Protein AF-A0A1V4ZGR8-F1 (afdb_monomer_lite)

Radius of gyration: 15.47 Å; chains: 1; bounding box: 38×26×48 Å

Sequence (151 aa):
MEVNTDAVKELIGKRGLKVADIEDVIKTAESSGKKFTKKGTNLNMASKRIGDVTVYAVYELESGILKKKAVVKSAYSHRVKLNKVDHLAEESEWMMGNSPVHNATLNLEYMTVVRSGPGLASADGSVMMVEEYLATKTLAAAEGLFEKKRA

Secondary structure (DSSP, 8-state):
-EEE-GGGHHHHHHTT--HHHHHHHHHHHHHH---EEETTS-EEEEEEEETTEEEEEEEEEEE-SS-EEEEEEEEEEE--EEEEEEEEEEEEEEEETTEEEEEEEEEEEETTEEEEEEEEEETTSS-EE--HHIIIIIIHHHHHHHHHHH-

pLDDT: mean 93.0, std 7.32, range [55.0, 98.62]

Structure (mmCIF, N/CA/C/O backbone):
data_AF-A0A1V4ZGR8-F1
#
_entry.id   AF-A0A1V4ZGR8-F1
#
loop_
_atom_site.group_PDB
_atom_site.id
_atom_site.type_symbol
_atom_site.label_atom_id
_atom_site.label_alt_id
_atom_site.label_comp_id
_atom_site.label_asym_id
_atom_site.label_entity_id
_atom_site.label_seq_id
_atom_site.pdbx_PDB_ins_code
_atom_site.Cartn_x
_atom_site.Cartn_y
_atom_site.Cartn_z
_atom_site.occupancy
_atom_site.B_iso_or_equiv
_atom_site.auth_seq_id
_atom_site.auth_comp_id
_atom_site.auth_asym_id
_atom_site.auth_atom_id
_atom_site.pdbx_PDB_model_num
ATOM 1 N N . MET A 1 1 ? -14.450 -10.286 9.395 1.00 85.12 1 MET A N 1
ATOM 2 C CA . MET A 1 1 ? -14.626 -8.861 9.049 1.00 85.12 1 MET A CA 1
ATOM 3 C C . MET A 1 1 ? -15.369 -8.792 7.732 1.00 85.12 1 MET A C 1
ATOM 5 O O . MET A 1 1 ? -15.033 -9.556 6.835 1.00 85.12 1 MET A O 1
ATOM 9 N N . GLU A 1 2 ? -16.383 -7.940 7.653 1.00 90.56 2 GLU A N 1
ATOM 10 C CA . GLU A 1 2 ? -17.128 -7.664 6.419 1.00 90.56 2 GLU A CA 1
ATOM 11 C C . GLU A 1 2 ? -16.400 -6.588 5.603 1.00 90.56 2 GLU A C 1
ATOM 13 O O . GLU A 1 2 ? -15.815 -5.680 6.192 1.00 90.56 2 GLU A O 1
ATOM 18 N N . VAL A 1 3 ? -16.425 -6.677 4.273 1.00 92.44 3 VAL A N 1
ATOM 19 C CA . VAL A 1 3 ? -15.833 -5.680 3.369 1.00 92.44 3 VAL A CA 1
ATOM 20 C C . VAL A 1 3 ? -16.940 -5.124 2.483 1.00 92.44 3 VAL A C 1
ATOM 22 O O . VAL A 1 3 ? -17.639 -5.881 1.817 1.00 92.44 3 VAL A O 1
ATOM 25 N N . ASN A 1 4 ? -17.106 -3.805 2.480 1.00 93.75 4 ASN A N 1
ATOM 26 C CA . ASN A 1 4 ? -18.059 -3.105 1.632 1.00 93.75 4 ASN A CA 1
ATOM 27 C C . ASN A 1 4 ? -17.314 -2.330 0.547 1.00 93.75 4 ASN A C 1
ATOM 29 O O . ASN A 1 4 ? -16.485 -1.469 0.842 1.00 93.75 4 ASN A O 1
ATOM 33 N N . THR A 1 5 ? -17.636 -2.640 -0.705 1.00 93.06 5 THR A N 1
ATOM 34 C CA . THR A 1 5 ? -17.047 -2.012 -1.892 1.00 93.06 5 THR A CA 1
ATOM 35 C C . THR A 1 5 ? -18.070 -1.234 -2.714 1.00 93.06 5 THR A C 1
ATOM 37 O O . THR A 1 5 ? -17.780 -0.889 -3.855 1.00 93.06 5 THR A O 1
ATOM 40 N N . ASP A 1 6 ? -19.278 -0.999 -2.197 1.00 92.12 6 ASP A N 1
ATOM 41 C CA . ASP A 1 6 ? -20.413 -0.535 -3.005 1.00 92.12 6 ASP A CA 1
ATOM 42 C C . ASP A 1 6 ? -20.115 0.807 -3.679 1.00 92.12 6 ASP A C 1
ATOM 44 O O . ASP A 1 6 ? -20.293 0.950 -4.887 1.00 92.12 6 ASP A O 1
ATOM 48 N N . ALA A 1 7 ? -19.539 1.746 -2.923 1.00 89.38 7 ALA A N 1
ATOM 49 C CA . ALA A 1 7 ? -19.174 3.077 -3.408 1.00 89.38 7 ALA A CA 1
ATOM 50 C C . ALA A 1 7 ? -18.074 3.077 -4.489 1.00 89.38 7 ALA A C 1
ATOM 52 O O . ALA A 1 7 ? -17.908 4.063 -5.201 1.00 89.38 7 ALA A O 1
ATOM 53 N N . VAL A 1 8 ? -17.312 1.986 -4.622 1.00 91.56 8 VAL A N 1
ATOM 54 C CA . VAL A 1 8 ? -16.135 1.901 -5.506 1.00 91.56 8 VAL A CA 1
ATOM 55 C C . VAL A 1 8 ? -16.206 0.741 -6.495 1.00 91.56 8 VAL A C 1
ATOM 57 O O . VAL A 1 8 ? -15.242 0.476 -7.213 1.00 91.56 8 VAL A O 1
ATOM 60 N N . LYS A 1 9 ? -17.342 0.045 -6.576 1.00 91.12 9 LYS A N 1
ATOM 61 C CA . LYS A 1 9 ? -17.498 -1.169 -7.387 1.00 91.12 9 LYS A CA 1
ATOM 62 C C . LYS A 1 9 ? -17.227 -0.920 -8.871 1.00 91.12 9 LYS A C 1
ATOM 64 O O . LYS A 1 9 ? -16.540 -1.712 -9.515 1.00 91.12 9 LYS A O 1
ATOM 69 N N . GLU A 1 10 ? -17.704 0.205 -9.403 1.00 91.06 10 GLU A N 1
ATOM 70 C CA . GLU A 1 10 ? -17.422 0.605 -10.786 1.00 91.06 10 GLU A CA 1
ATOM 71 C C . GLU A 1 10 ? -15.939 0.902 -11.017 1.00 91.06 10 GLU A C 1
ATOM 73 O O . GLU A 1 10 ? -15.382 0.521 -12.046 1.00 91.06 10 GLU A O 1
ATOM 78 N N . LEU A 1 11 ? -15.287 1.568 -10.060 1.00 90.19 11 LEU A N 1
ATOM 79 C CA . LEU A 1 11 ? -13.866 1.903 -10.132 1.00 90.19 11 LEU A CA 1
ATOM 80 C C . LEU A 1 11 ? -13.002 0.637 -10.131 1.00 90.19 11 LEU A C 1
ATOM 82 O O . LEU A 1 11 ? -12.094 0.509 -10.951 1.00 90.19 11 LEU A O 1
ATOM 86 N N . ILE A 1 12 ? -13.326 -0.312 -9.250 1.00 90.62 12 ILE A N 1
ATOM 87 C CA . ILE A 1 12 ? -12.704 -1.639 -9.166 1.00 90.62 12 ILE A CA 1
ATOM 88 C C . ILE A 1 12 ? -12.814 -2.359 -10.514 1.00 90.62 12 ILE A C 1
ATOM 90 O O . ILE A 1 12 ? -11.803 -2.813 -11.052 1.00 90.62 12 ILE A O 1
ATOM 94 N N . GLY A 1 13 ? -14.021 -2.392 -11.092 1.00 88.06 13 GLY A N 1
ATOM 95 C CA . GLY A 1 13 ? -14.271 -3.012 -12.394 1.00 88.06 13 GLY A CA 1
ATOM 96 C C . GLY A 1 13 ? -13.476 -2.358 -13.527 1.00 88.06 13 GLY A C 1
ATOM 97 O O . GLY A 1 13 ? -12.804 -3.055 -14.284 1.00 88.06 13 GLY A O 1
ATOM 98 N N . LYS A 1 14 ? -13.466 -1.019 -13.604 1.00 90.38 14 LYS A N 1
ATOM 99 C CA . LYS A 1 14 ? -12.686 -0.258 -14.602 1.00 90.38 14 LYS A CA 1
ATOM 100 C C . LYS A 1 14 ? -11.178 -0.505 -14.500 1.00 90.38 14 LYS A C 1
ATOM 102 O O . LYS A 1 14 ? -10.479 -0.413 -15.502 1.00 90.38 14 LYS A O 1
ATOM 107 N N . ARG A 1 15 ? -10.678 -0.822 -13.303 1.00 89.88 15 ARG A N 1
ATOM 108 C CA . ARG A 1 15 ? -9.264 -1.136 -13.037 1.00 89.88 15 ARG A CA 1
ATOM 109 C C . ARG A 1 15 ? -8.929 -2.620 -13.196 1.00 89.88 15 ARG A C 1
ATOM 111 O O . ARG A 1 15 ? -7.791 -3.002 -12.945 1.00 89.88 15 ARG A O 1
ATOM 118 N N . GLY A 1 16 ? -9.894 -3.451 -13.598 1.00 89.75 16 GLY A N 1
ATOM 119 C CA . GLY A 1 16 ? -9.694 -4.888 -13.796 1.00 89.75 16 GLY A CA 1
ATOM 120 C C . GLY A 1 16 ? -9.427 -5.661 -12.502 1.00 89.75 16 GLY A C 1
ATOM 121 O O . GLY A 1 16 ? -8.854 -6.748 -12.546 1.00 89.75 16 GLY A O 1
ATOM 122 N N . LEU A 1 17 ? -9.812 -5.106 -11.351 1.00 94.25 17 LEU A N 1
ATOM 123 C CA . LEU A 1 17 ? -9.599 -5.718 -10.043 1.00 94.25 17 LEU A CA 1
ATOM 124 C C . LEU A 1 17 ? -10.779 -6.604 -9.652 1.00 94.25 17 LEU A C 1
ATOM 126 O O . LEU A 1 17 ? -11.936 -6.298 -9.948 1.00 94.25 17 LEU A O 1
ATOM 130 N N . LYS A 1 18 ? -10.498 -7.692 -8.932 1.00 95.31 18 LYS A N 1
ATOM 131 C CA . LYS A 1 18 ? -11.538 -8.549 -8.357 1.00 95.31 18 LYS A CA 1
ATOM 132 C C . LYS A 1 18 ? -11.826 -8.109 -6.928 1.00 95.31 18 LYS A C 1
ATOM 134 O O . LYS A 1 18 ? -10.910 -7.891 -6.141 1.00 95.31 18 LYS A O 1
ATOM 139 N N . VAL A 1 19 ? -13.107 -8.063 -6.563 1.00 95.31 19 VAL A N 1
ATOM 140 C CA . VAL A 1 19 ? -13.527 -7.776 -5.178 1.00 95.31 19 VAL A CA 1
ATOM 141 C C . VAL A 1 19 ? -12.903 -8.774 -4.196 1.00 95.31 19 VAL A C 1
ATOM 143 O O . VAL A 1 19 ? -12.426 -8.367 -3.145 1.00 95.31 19 VAL A O 1
ATOM 146 N N . ALA A 1 20 ? -12.804 -10.051 -4.575 1.00 96.06 20 ALA A N 1
ATOM 147 C CA . ALA A 1 20 ? -12.171 -11.084 -3.753 1.00 96.06 20 ALA A CA 1
ATOM 148 C C . ALA A 1 20 ? -10.695 -10.784 -3.420 1.00 96.06 20 ALA A C 1
ATOM 150 O O . ALA A 1 20 ? -10.265 -11.036 -2.296 1.00 96.06 20 ALA A O 1
ATOM 151 N N . ASP A 1 21 ? -9.941 -10.200 -4.356 1.00 97.19 21 ASP A N 1
ATOM 152 C CA . ASP A 1 21 ? -8.539 -9.826 -4.131 1.00 97.19 21 ASP A CA 1
ATOM 153 C C . ASP A 1 21 ? -8.446 -8.672 -3.120 1.00 97.19 21 ASP A C 1
ATOM 155 O O . ASP A 1 21 ? -7.605 -8.680 -2.224 1.00 97.19 21 ASP A O 1
ATOM 159 N N . ILE A 1 22 ? -9.360 -7.702 -3.214 1.00 97.69 22 ILE A N 1
ATOM 160 C CA . ILE A 1 22 ? -9.464 -6.578 -2.270 1.00 97.69 22 ILE A CA 1
ATOM 161 C C . ILE A 1 22 ? -9.822 -7.089 -0.873 1.00 97.69 22 ILE A C 1
ATOM 163 O O . ILE A 1 22 ? -9.228 -6.664 0.118 1.00 97.69 22 ILE A O 1
ATOM 167 N N . GLU A 1 23 ? -10.761 -8.029 -0.776 1.00 97.06 23 GLU A N 1
ATOM 168 C CA . GLU A 1 23 ? -11.098 -8.652 0.500 1.00 97.06 23 GLU A CA 1
ATOM 169 C C . GLU A 1 23 ? -9.907 -9.372 1.132 1.00 97.06 23 GLU A C 1
ATOM 171 O O . GLU A 1 23 ? -9.694 -9.254 2.339 1.00 97.06 23 GLU A O 1
ATOM 176 N N . ASP A 1 24 ? -9.146 -10.123 0.338 1.00 97.56 24 ASP A N 1
ATOM 177 C CA . ASP A 1 24 ? -7.970 -10.855 0.801 1.00 97.56 24 ASP A CA 1
ATOM 178 C C . ASP A 1 24 ? -6.851 -9.908 1.269 1.00 97.56 24 ASP A C 1
ATOM 180 O O . ASP A 1 24 ? -6.262 -10.128 2.332 1.00 97.56 24 ASP A O 1
ATOM 184 N N . VAL A 1 25 ? -6.616 -8.806 0.545 1.00 98.25 25 VAL A N 1
ATOM 185 C CA . VAL A 1 25 ? -5.699 -7.726 0.955 1.00 98.25 25 VAL A CA 1
ATOM 186 C C . VAL A 1 25 ? -6.074 -7.201 2.342 1.00 98.25 25 VAL A C 1
ATOM 188 O O . VAL A 1 25 ? -5.244 -7.219 3.251 1.00 98.25 25 VAL A O 1
ATOM 191 N N . ILE A 1 26 ? -7.329 -6.782 2.534 1.00 97.88 26 ILE A N 1
ATOM 192 C CA . ILE A 1 26 ? -7.779 -6.175 3.796 1.00 97.88 26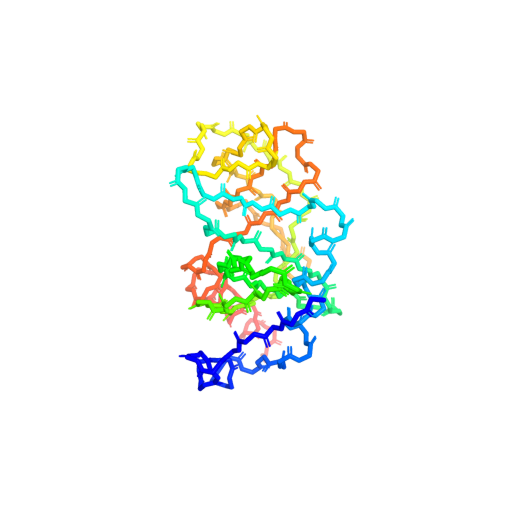 ILE A CA 1
ATOM 193 C C . ILE A 1 26 ? -7.747 -7.213 4.927 1.00 97.88 26 ILE A C 1
ATOM 195 O O . ILE A 1 26 ? -7.223 -6.933 6.003 1.00 97.88 26 ILE A O 1
ATOM 199 N N . LYS A 1 27 ? -8.239 -8.439 4.701 1.00 96.56 27 LYS A N 1
ATOM 200 C CA . LYS A 1 27 ? -8.209 -9.511 5.715 1.00 96.56 27 LYS A CA 1
ATOM 201 C C . LYS A 1 27 ? -6.779 -9.831 6.159 1.00 96.56 27 LYS A C 1
ATOM 203 O O . LYS A 1 27 ? -6.536 -9.914 7.360 1.00 96.56 27 LYS A O 1
ATOM 208 N N . THR A 1 28 ? -5.844 -9.952 5.214 1.00 97.19 28 THR A N 1
ATOM 209 C CA . THR A 1 28 ? -4.422 -10.222 5.495 1.00 97.19 28 THR A CA 1
ATOM 210 C C . THR A 1 28 ? -3.785 -9.083 6.296 1.00 97.19 28 THR A C 1
ATOM 212 O O . THR A 1 28 ? -3.029 -9.314 7.244 1.00 97.19 28 THR A O 1
ATOM 215 N N . ALA A 1 29 ? -4.085 -7.839 5.931 1.00 97.12 29 ALA A N 1
ATOM 216 C CA . ALA A 1 29 ? -3.529 -6.663 6.585 1.00 97.12 29 ALA A CA 1
ATOM 217 C C . ALA A 1 29 ? -4.065 -6.492 8.016 1.00 97.12 29 ALA A C 1
ATOM 219 O O . ALA A 1 29 ? -3.301 -6.216 8.940 1.00 97.12 29 ALA A O 1
ATOM 220 N N . GLU A 1 30 ? -5.358 -6.746 8.229 1.00 95.56 30 GLU A N 1
ATOM 221 C CA . GLU A 1 30 ? -5.961 -6.736 9.563 1.00 95.56 30 GLU A CA 1
ATOM 222 C C . GLU A 1 30 ? -5.460 -7.872 10.458 1.00 95.56 30 GLU A C 1
ATOM 224 O O . GLU A 1 30 ? -5.276 -7.654 11.653 1.00 95.56 30 GLU A O 1
ATOM 229 N N . SER A 1 31 ? -5.207 -9.066 9.911 1.00 95.06 31 SER A N 1
ATOM 230 C CA . SER A 1 31 ? -4.691 -10.187 10.706 1.00 95.06 31 SER A CA 1
ATOM 231 C C . SER A 1 31 ? -3.211 -10.047 11.057 1.00 95.06 31 SER A C 1
ATOM 233 O O . SER A 1 31 ? -2.781 -10.540 12.094 1.00 95.06 31 SER A O 1
ATOM 235 N N . SER A 1 32 ? -2.418 -9.413 10.190 1.00 95.75 32 SER A N 1
ATOM 236 C CA . SER A 1 32 ? -0.964 -9.281 10.370 1.00 95.75 32 SER A CA 1
ATOM 237 C C . SER A 1 32 ? -0.531 -7.970 11.025 1.00 95.75 32 SER A C 1
ATOM 239 O O . SER A 1 32 ? 0.607 -7.865 11.471 1.00 95.75 32 SER A O 1
ATOM 241 N N . GLY A 1 33 ? -1.393 -6.949 11.025 1.00 95.12 33 GLY A N 1
ATOM 242 C CA . GLY A 1 33 ? -1.027 -5.586 11.413 1.00 95.12 33 GLY A CA 1
ATOM 243 C C . GLY A 1 33 ? -0.168 -4.848 10.377 1.00 95.12 33 GLY A C 1
ATOM 244 O O . GLY A 1 33 ? 0.200 -3.699 10.609 1.00 95.12 33 GLY A O 1
ATOM 245 N N . LYS A 1 34 ? 0.135 -5.462 9.224 1.00 96.31 34 LYS A N 1
ATOM 246 C CA . LYS A 1 34 ? 0.928 -4.856 8.143 1.00 96.31 34 LYS A CA 1
ATOM 247 C C . LYS A 1 34 ? 0.059 -3.976 7.245 1.00 96.31 34 LYS A C 1
ATOM 249 O O . LYS A 1 34 ? -0.265 -4.337 6.117 1.00 96.31 34 LYS A O 1
ATOM 254 N N . LYS A 1 35 ? -0.327 -2.819 7.778 1.00 97.81 35 LYS A N 1
ATOM 255 C CA . LYS A 1 35 ? -1.056 -1.755 7.077 1.00 97.81 35 LYS A CA 1
ATOM 256 C C . LYS A 1 35 ? -0.564 -0.390 7.519 1.00 97.81 35 LYS A C 1
ATOM 258 O O . LYS A 1 35 ? -0.027 -0.251 8.617 1.00 97.81 35 LYS A O 1
ATOM 263 N N . PHE A 1 36 ? -0.809 0.609 6.688 1.00 98.50 36 PHE A N 1
ATOM 264 C CA . PHE A 1 36 ? -0.578 2.001 7.034 1.00 98.50 36 PHE A CA 1
ATOM 265 C C . PHE A 1 36 ? -1.902 2.662 7.419 1.00 98.50 36 PHE A C 1
ATOM 267 O O . PHE A 1 36 ? -2.913 2.440 6.763 1.00 98.50 36 PHE A O 1
ATOM 274 N N . THR A 1 37 ? -1.907 3.473 8.470 1.00 98.12 37 THR A N 1
ATOM 275 C CA . THR A 1 37 ? -3.055 4.253 8.943 1.00 98.12 37 THR A CA 1
ATOM 276 C C . THR A 1 37 ? -2.683 5.728 8.927 1.00 98.12 37 THR A C 1
ATOM 278 O O . THR A 1 37 ? -1.641 6.113 9.457 1.00 98.12 37 THR A O 1
ATOM 281 N N . LYS A 1 38 ? -3.507 6.565 8.301 1.00 97.69 38 LYS A N 1
ATOM 282 C CA . LYS A 1 38 ? -3.232 7.998 8.170 1.00 97.69 38 LYS A CA 1
ATOM 283 C C . LYS A 1 38 ? -3.435 8.708 9.513 1.00 97.69 38 LYS A C 1
ATOM 285 O O . LYS A 1 38 ? -4.477 8.539 10.152 1.00 97.69 38 LYS A O 1
ATOM 290 N N . LYS A 1 39 ? -2.439 9.498 9.936 1.00 96.31 39 LYS A N 1
ATOM 291 C CA . LYS A 1 39 ? -2.370 10.210 11.226 1.00 96.31 39 LYS A CA 1
ATOM 292 C C . LYS A 1 39 ? -3.678 10.962 11.504 1.00 96.31 39 LYS A C 1
ATOM 294 O O . LYS A 1 39 ? -4.151 11.728 10.671 1.00 96.31 39 LYS A O 1
ATOM 299 N N . GLY A 1 40 ? -4.262 10.734 12.682 1.00 93.00 40 GLY A N 1
ATOM 300 C CA . GLY A 1 40 ? -5.491 11.408 13.123 1.00 93.00 40 GLY A CA 1
ATOM 301 C C . GLY A 1 40 ? -6.779 10.966 12.417 1.00 93.00 40 GLY A C 1
ATOM 302 O O . GLY A 1 40 ? -7.815 11.593 12.618 1.00 93.00 40 GLY A O 1
ATOM 303 N N . THR A 1 41 ? -6.746 9.903 11.608 1.00 94.31 41 THR A N 1
ATOM 304 C CA . THR A 1 41 ? -7.917 9.390 10.877 1.00 94.31 41 THR A CA 1
ATOM 305 C C . THR A 1 41 ? -8.078 7.879 11.070 1.00 94.31 41 THR A C 1
ATOM 307 O O . THR A 1 41 ? -7.182 7.210 11.581 1.00 94.31 41 THR A O 1
ATOM 310 N N . ASN A 1 42 ? -9.208 7.317 10.629 1.00 93.12 42 ASN A N 1
ATOM 311 C CA . ASN A 1 42 ? -9.399 5.867 10.521 1.00 93.12 42 ASN A CA 1
ATOM 312 C C . ASN A 1 42 ? -9.124 5.336 9.100 1.00 93.12 42 ASN A C 1
ATOM 314 O O . ASN A 1 42 ? -9.524 4.209 8.801 1.00 93.12 42 ASN A O 1
ATOM 318 N N . LEU A 1 43 ? -8.484 6.131 8.232 1.00 97.31 43 LEU A N 1
ATOM 319 C CA . LEU A 1 43 ? -8.172 5.748 6.860 1.00 97.31 43 LEU A CA 1
ATOM 320 C C . LEU A 1 43 ? -6.934 4.849 6.844 1.00 97.31 43 LEU A C 1
ATOM 322 O O . LEU A 1 43 ? -5.870 5.221 7.339 1.00 97.31 43 LEU A O 1
ATOM 326 N N . ASN A 1 44 ? -7.078 3.667 6.260 1.00 98.12 44 ASN A N 1
ATOM 327 C CA . ASN A 1 44 ? -6.043 2.648 6.178 1.00 98.12 44 ASN A CA 1
ATOM 328 C C . ASN A 1 44 ? -5.672 2.383 4.724 1.00 98.12 44 ASN A C 1
ATOM 330 O O . ASN A 1 44 ? -6.527 2.441 3.845 1.00 98.12 44 ASN A O 1
ATOM 334 N N . MET A 1 45 ? -4.416 2.022 4.494 1.00 98.62 45 MET A N 1
ATOM 335 C CA . MET A 1 45 ? -3.898 1.517 3.237 1.00 98.62 45 MET A CA 1
ATOM 336 C C . MET A 1 45 ? -3.242 0.160 3.479 1.00 98.62 45 MET A C 1
ATOM 338 O O . MET A 1 45 ? -2.384 0.001 4.349 1.00 98.62 45 MET A O 1
ATOM 342 N N . ALA A 1 46 ? -3.659 -0.821 2.692 1.00 98.38 46 ALA A N 1
ATOM 343 C CA . ALA A 1 46 ? -3.120 -2.168 2.704 1.00 98.38 46 ALA A CA 1
ATOM 344 C C . ALA A 1 46 ? -2.696 -2.574 1.298 1.00 98.38 46 ALA A C 1
ATOM 346 O O . ALA A 1 46 ? -3.271 -2.108 0.311 1.00 98.38 46 ALA A O 1
ATOM 347 N N . SER A 1 47 ? -1.725 -3.481 1.215 1.00 98.25 47 SER A N 1
ATOM 348 C CA . SER A 1 47 ? -1.283 -4.058 -0.048 1.00 98.25 47 SER A CA 1
ATOM 349 C C . SER A 1 47 ? -1.007 -5.553 0.074 1.00 98.25 47 SER A C 1
ATOM 351 O O . SER A 1 47 ? -0.685 -6.064 1.149 1.00 98.25 47 SER A O 1
ATOM 353 N N . LYS A 1 48 ? -1.141 -6.269 -1.044 1.00 97.50 48 LYS A N 1
ATOM 354 C CA . LYS A 1 48 ? -0.737 -7.672 -1.173 1.00 97.50 48 LYS A CA 1
ATOM 355 C C . LYS A 1 48 ? -0.294 -7.955 -2.601 1.00 97.50 48 LYS A C 1
ATOM 357 O O . LYS A 1 48 ? -0.931 -7.514 -3.556 1.00 97.50 48 LYS A O 1
ATOM 362 N N . ARG A 1 49 ? 0.786 -8.721 -2.754 1.00 96.12 49 ARG A N 1
ATOM 363 C CA . ARG A 1 49 ? 1.192 -9.268 -4.052 1.00 96.12 49 ARG A CA 1
ATOM 364 C C . ARG A 1 49 ? 0.376 -10.528 -4.343 1.00 96.12 49 ARG A C 1
ATOM 366 O O . ARG A 1 49 ? 0.420 -11.476 -3.564 1.00 96.12 49 ARG A O 1
ATOM 373 N N . ILE A 1 50 ? -0.356 -10.531 -5.453 1.00 95.00 50 ILE A N 1
ATOM 374 C CA . ILE A 1 50 ? -1.190 -11.638 -5.931 1.00 95.00 50 ILE A CA 1
ATOM 375 C C . ILE A 1 50 ? -0.721 -11.970 -7.350 1.00 95.00 50 ILE A C 1
ATOM 377 O O . ILE A 1 50 ? -0.959 -11.218 -8.296 1.00 95.00 50 ILE A O 1
ATOM 381 N N . GLY A 1 51 ? 0.024 -13.070 -7.487 1.00 93.56 51 GLY A N 1
ATOM 382 C CA . GLY A 1 51 ? 0.765 -13.367 -8.715 1.00 93.56 51 GLY A CA 1
ATOM 383 C C . GLY A 1 51 ? 1.726 -12.228 -9.078 1.00 93.56 51 GLY A C 1
ATOM 384 O O . GLY A 1 51 ? 2.543 -11.797 -8.260 1.00 93.56 51 GLY A O 1
ATOM 385 N N . ASP A 1 52 ? 1.589 -11.700 -10.294 1.00 91.75 52 ASP A N 1
ATOM 386 C CA . ASP A 1 52 ? 2.422 -10.612 -10.820 1.00 91.75 52 ASP A CA 1
ATOM 387 C C . ASP A 1 52 ? 1.840 -9.207 -10.607 1.00 91.75 52 ASP A C 1
ATOM 389 O O . ASP A 1 52 ? 2.323 -8.239 -11.194 1.00 91.75 52 ASP A O 1
ATOM 393 N N . VAL A 1 53 ? 0.827 -9.065 -9.754 1.00 94.75 53 VAL A N 1
ATOM 394 C CA . VAL A 1 53 ? 0.177 -7.781 -9.482 1.00 94.75 53 VAL A CA 1
ATOM 395 C C . VAL A 1 53 ? 0.225 -7.482 -7.991 1.00 94.75 53 VAL A C 1
ATOM 397 O O . VAL A 1 53 ? -0.100 -8.329 -7.163 1.00 94.75 53 VAL A O 1
ATOM 400 N N . THR A 1 54 ? 0.630 -6.270 -7.625 1.00 97.44 54 THR A N 1
ATOM 401 C CA . THR A 1 54 ? 0.455 -5.755 -6.265 1.00 97.44 54 THR A CA 1
ATOM 402 C C . THR A 1 54 ? -0.873 -5.020 -6.210 1.00 97.44 54 THR A C 1
ATOM 404 O O . THR A 1 54 ? -1.050 -4.018 -6.900 1.00 97.44 54 THR A O 1
ATOM 407 N N . VAL A 1 55 ? -1.811 -5.534 -5.419 1.00 98.12 55 VAL A N 1
ATOM 408 C CA . VAL A 1 55 ? -3.146 -4.959 -5.225 1.00 98.12 55 VAL A CA 1
ATOM 409 C C . VAL A 1 55 ? -3.153 -4.145 -3.941 1.00 98.12 55 VAL A C 1
ATOM 411 O O . VAL A 1 55 ? -2.611 -4.580 -2.926 1.00 98.12 55 VAL A O 1
ATOM 414 N N . TYR A 1 56 ? -3.787 -2.979 -3.996 1.00 98.50 56 TYR A N 1
ATOM 415 C CA . TYR A 1 56 ? -3.933 -2.045 -2.891 1.00 98.50 56 TYR A CA 1
ATOM 416 C C . TYR A 1 56 ? -5.404 -1.813 -2.578 1.00 98.50 56 TYR A C 1
ATOM 418 O O . TYR A 1 56 ? -6.241 -1.730 -3.481 1.00 98.50 56 TYR A O 1
ATOM 426 N N . ALA A 1 57 ? -5.694 -1.638 -1.294 1.00 98.31 57 ALA A N 1
ATOM 427 C CA . ALA A 1 57 ? -6.991 -1.211 -0.800 1.00 98.31 57 ALA A CA 1
ATOM 428 C C . ALA A 1 57 ? -6.804 -0.039 0.165 1.00 98.31 57 ALA A C 1
ATOM 430 O O . ALA A 1 57 ? -6.024 -0.134 1.113 1.00 98.31 57 ALA A O 1
ATOM 431 N N . VAL A 1 58 ? -7.545 1.043 -0.066 1.00 98.31 58 VAL A N 1
ATOM 432 C CA . VAL A 1 58 ? -7.676 2.166 0.865 1.00 98.31 58 VAL A CA 1
ATOM 433 C C . VAL A 1 58 ? -9.072 2.111 1.466 1.00 98.31 58 VAL A C 1
ATOM 435 O O . VAL A 1 58 ? -10.060 2.111 0.729 1.00 98.31 58 VAL A O 1
ATOM 438 N N . TYR A 1 59 ? -9.172 2.012 2.788 1.00 97.94 59 TYR A N 1
ATOM 439 C CA . TYR A 1 59 ? -10.430 1.725 3.473 1.00 97.94 59 TYR A CA 1
ATOM 440 C C . TYR A 1 59 ? -10.502 2.346 4.864 1.00 97.94 59 TYR A C 1
ATOM 442 O O . TYR A 1 59 ? -9.498 2.519 5.552 1.00 97.94 59 TYR A O 1
ATOM 450 N N . GLU A 1 60 ? -11.719 2.630 5.302 1.00 96.75 60 GLU A N 1
ATOM 451 C CA . GLU A 1 60 ? -12.011 3.016 6.679 1.00 96.75 60 GLU A CA 1
ATOM 452 C C . GLU A 1 60 ? -12.532 1.809 7.453 1.00 96.75 60 GLU A C 1
ATOM 454 O O . GLU A 1 60 ? -13.260 0.973 6.912 1.00 96.75 60 GLU A O 1
ATOM 459 N N . LEU A 1 61 ? -12.158 1.712 8.728 1.00 92.94 61 LEU A N 1
ATOM 460 C CA . LEU A 1 61 ? -12.734 0.724 9.634 1.00 92.94 61 LEU A CA 1
ATOM 461 C C . LEU A 1 61 ? -13.911 1.342 10.384 1.00 92.94 61 LEU A C 1
ATOM 463 O O . LEU A 1 61 ? -13.743 2.266 11.181 1.00 92.94 61 LEU A O 1
ATOM 467 N N . GLU A 1 62 ? -15.091 0.778 10.167 1.00 89.69 62 GLU A N 1
ATOM 468 C CA . GLU A 1 62 ? -16.282 1.026 10.967 1.00 89.69 62 GLU A CA 1
ATOM 469 C C . GLU A 1 62 ? -16.398 -0.082 12.019 1.00 89.69 62 GLU A C 1
ATOM 471 O O . GLU A 1 62 ? -16.413 -1.281 11.709 1.00 89.69 62 GLU A O 1
ATOM 476 N N . SER A 1 63 ? -16.451 0.314 13.291 1.00 76.38 63 SER A N 1
ATOM 477 C CA . SER A 1 63 ? -16.644 -0.616 14.404 1.00 76.38 63 SER A CA 1
ATOM 478 C C . SER A 1 63 ? -18.073 -0.500 14.919 1.00 76.38 63 SER A C 1
ATOM 480 O O . SER A 1 63 ? -18.430 0.498 15.537 1.00 76.38 63 SER A O 1
ATOM 482 N N . GLY A 1 64 ? -18.888 -1.523 14.662 1.00 65.06 64 GLY A N 1
ATOM 483 C CA . GLY A 1 64 ? -20.167 -1.719 15.340 1.00 65.06 64 GLY A CA 1
ATOM 484 C C . GLY A 1 64 ? -20.017 -2.645 16.549 1.00 65.06 64 GLY A C 1
ATOM 485 O O . GLY A 1 64 ? -19.038 -3.381 16.658 1.00 65.06 64 GLY A O 1
ATOM 486 N N . ILE A 1 65 ? -21.029 -2.663 17.422 1.00 64.19 65 ILE A N 1
ATOM 487 C CA . ILE A 1 65 ? -21.062 -3.461 18.666 1.00 64.19 65 ILE A CA 1
ATOM 488 C C . ILE A 1 65 ? -20.811 -4.964 18.410 1.00 64.19 65 ILE A C 1
ATOM 490 O O . ILE A 1 65 ? -20.252 -5.651 19.258 1.00 64.19 65 ILE A O 1
ATOM 494 N N . LEU A 1 66 ? -21.193 -5.479 17.234 1.00 67.75 66 LEU A N 1
ATOM 495 C CA . LEU A 1 66 ? -21.153 -6.913 16.915 1.00 67.75 66 LEU A CA 1
ATOM 496 C C . LEU A 1 66 ? -20.202 -7.289 15.766 1.00 67.75 66 LEU A C 1
ATOM 498 O O . LEU A 1 66 ? -19.876 -8.466 15.615 1.00 67.75 66 LEU A O 1
ATOM 502 N N . LYS A 1 67 ? -19.770 -6.337 14.925 1.00 71.94 67 LYS A N 1
ATOM 503 C CA . LYS A 1 67 ? -18.945 -6.617 13.736 1.00 71.94 67 LYS A CA 1
ATOM 504 C C . LYS A 1 67 ? -18.039 -5.439 13.377 1.00 71.94 67 LYS A C 1
ATOM 506 O O . LYS A 1 67 ? -18.448 -4.283 13.438 1.00 71.94 67 LYS A O 1
ATOM 511 N N . LYS A 1 68 ? -16.826 -5.768 12.919 1.00 86.00 68 LYS A N 1
ATOM 512 C CA . LYS A 1 68 ? -15.938 -4.845 12.200 1.00 86.00 68 LYS A CA 1
ATOM 513 C C . LYS A 1 68 ? -16.247 -4.904 10.705 1.00 86.00 68 LYS A C 1
ATOM 515 O O . LYS A 1 68 ? -16.277 -6.006 10.135 1.00 86.00 68 LYS A O 1
ATOM 520 N N . LYS A 1 69 ? -16.440 -3.736 10.099 1.00 92.38 69 LYS A N 1
ATOM 521 C CA . LYS A 1 69 ? -16.694 -3.550 8.670 1.00 92.38 69 LYS A CA 1
ATOM 522 C C . LYS A 1 69 ? -15.604 -2.658 8.077 1.00 92.38 69 LYS A C 1
ATOM 524 O O . LYS A 1 69 ? -15.281 -1.620 8.643 1.00 92.38 69 LYS A O 1
ATOM 529 N N . ALA A 1 70 ? -15.028 -3.074 6.955 1.00 95.56 70 ALA A N 1
ATOM 530 C CA . ALA A 1 70 ? -14.111 -2.261 6.169 1.00 95.56 70 ALA A CA 1
ATOM 531 C C . ALA A 1 70 ? -14.883 -1.611 5.017 1.00 95.56 70 ALA A C 1
ATOM 533 O O . ALA A 1 70 ? -15.423 -2.317 4.166 1.00 95.56 70 ALA A O 1
ATOM 534 N N . VAL A 1 71 ? -14.943 -0.281 4.986 1.00 96.75 71 VAL A N 1
ATOM 535 C CA . VAL A 1 71 ? -15.566 0.485 3.899 1.00 96.75 71 VAL A CA 1
ATOM 536 C C . VAL A 1 71 ? -14.476 0.945 2.944 1.00 96.75 71 VAL A C 1
ATOM 538 O O . VAL A 1 71 ? -13.672 1.817 3.276 1.00 96.75 71 VAL A O 1
ATOM 541 N N . VAL A 1 72 ? -14.431 0.341 1.757 1.00 97.56 72 VAL A N 1
ATOM 542 C CA . VAL A 1 72 ? -13.394 0.613 0.758 1.00 97.56 72 VAL A CA 1
ATOM 543 C C . VAL A 1 72 ? -13.666 1.952 0.079 1.00 97.56 72 VAL A C 1
ATOM 545 O O . VAL A 1 72 ? -14.736 2.174 -0.484 1.00 97.56 72 VAL A O 1
ATOM 548 N N . LYS A 1 73 ? -12.675 2.842 0.132 1.00 97.50 73 LYS A N 1
ATOM 549 C CA . LYS A 1 73 ? -12.692 4.179 -0.480 1.00 97.50 73 LYS A CA 1
ATOM 550 C C . LYS A 1 73 ? -11.958 4.219 -1.813 1.00 97.50 73 LYS A C 1
ATOM 552 O O . LYS A 1 73 ? -12.287 5.038 -2.661 1.00 97.50 73 LYS A O 1
ATOM 557 N N . SER A 1 74 ? -10.983 3.332 -2.007 1.00 97.38 74 SER A N 1
ATOM 558 C CA . SER A 1 74 ? -10.304 3.139 -3.287 1.00 97.38 74 SER A CA 1
ATOM 559 C C . SER A 1 74 ? -9.624 1.772 -3.348 1.00 97.38 74 SER A C 1
ATOM 561 O O . SER A 1 74 ? -9.289 1.178 -2.322 1.00 97.38 74 SER A O 1
ATOM 563 N N . ALA A 1 75 ? -9.400 1.283 -4.564 1.00 97.44 75 ALA A N 1
ATOM 564 C CA . ALA A 1 75 ? -8.581 0.110 -4.833 1.00 97.44 75 ALA A CA 1
ATOM 565 C C . ALA A 1 75 ? -7.836 0.288 -6.157 1.00 97.44 75 ALA A C 1
ATOM 567 O O . ALA A 1 75 ? -8.399 0.775 -7.142 1.00 97.44 75 ALA A O 1
ATOM 568 N N . TYR A 1 76 ? -6.567 -0.092 -6.188 1.00 97.62 76 TYR A N 1
ATOM 569 C CA . TYR A 1 76 ? -5.691 0.082 -7.346 1.00 97.62 76 TYR A CA 1
ATOM 570 C C . TYR A 1 76 ? -4.622 -1.007 -7.371 1.00 97.62 76 TYR A C 1
ATOM 572 O O . TYR A 1 76 ? -4.513 -1.814 -6.448 1.00 97.62 76 TYR A O 1
ATOM 580 N N . SER A 1 77 ? -3.857 -1.070 -8.456 1.00 96.75 77 SER A N 1
ATOM 581 C CA . SER A 1 77 ? -2.766 -2.028 -8.573 1.00 96.75 77 SER A CA 1
ATOM 582 C C . SER A 1 77 ? -1.686 -1.569 -9.535 1.00 96.75 77 SER A C 1
ATOM 584 O O . SER A 1 77 ? -1.883 -0.615 -10.287 1.00 96.75 77 SER A O 1
ATOM 586 N N . HIS A 1 78 ? -0.558 -2.269 -9.492 1.00 95.69 78 HIS A N 1
ATOM 587 C CA . HIS A 1 78 ? 0.514 -2.193 -10.478 1.00 95.69 78 HIS A CA 1
ATOM 588 C C . HIS A 1 78 ? 1.249 -3.540 -10.541 1.00 95.69 78 HIS A C 1
ATOM 590 O O . HIS A 1 78 ? 1.146 -4.368 -9.632 1.00 95.69 78 HIS A O 1
ATOM 596 N N . ARG A 1 79 ? 2.025 -3.768 -11.597 1.00 94.56 79 ARG A N 1
ATOM 597 C CA . ARG A 1 79 ? 2.840 -4.975 -11.797 1.00 94.56 79 ARG A CA 1
ATOM 598 C C . ARG A 1 79 ? 4.278 -4.824 -11.320 1.00 94.56 79 ARG A C 1
ATOM 600 O O . ARG A 1 79 ? 4.939 -5.836 -11.084 1.00 94.56 79 ARG A O 1
ATOM 607 N N . VAL A 1 80 ? 4.742 -3.597 -11.089 1.00 94.56 80 VAL A N 1
ATOM 608 C CA . VAL A 1 80 ? 6.073 -3.314 -10.515 1.00 94.56 80 VAL A CA 1
ATOM 609 C C . VAL A 1 80 ? 6.294 -4.042 -9.175 1.00 94.56 80 VAL A C 1
ATOM 611 O O . VAL A 1 80 ? 5.399 -4.085 -8.331 1.00 94.56 80 VAL A O 1
ATOM 614 N N . LYS A 1 81 ? 7.479 -4.625 -8.972 1.00 95.44 81 LYS A N 1
ATOM 615 C CA . LYS A 1 81 ? 7.929 -5.200 -7.695 1.00 95.44 81 LYS A CA 1
ATOM 616 C C . LYS A 1 81 ? 8.667 -4.139 -6.876 1.00 95.44 81 LYS A C 1
ATOM 618 O O . LYS A 1 81 ? 9.471 -3.395 -7.429 1.00 95.44 81 LYS A O 1
ATOM 623 N N . LEU A 1 82 ? 8.395 -4.082 -5.572 1.00 95.94 82 LEU A N 1
ATOM 624 C CA . LEU A 1 82 ? 9.112 -3.229 -4.618 1.00 95.94 82 LEU A CA 1
ATOM 625 C C . LEU A 1 82 ? 10.179 -4.092 -3.934 1.00 95.94 82 LEU A C 1
ATOM 627 O O . LEU A 1 82 ? 9.842 -4.925 -3.096 1.00 95.94 82 LEU A O 1
ATOM 631 N N . ASN A 1 83 ? 11.442 -3.948 -4.329 1.00 95.50 83 ASN A N 1
ATOM 632 C CA . ASN A 1 83 ? 12.505 -4.869 -3.919 1.00 95.50 83 ASN A CA 1
ATOM 633 C C . ASN A 1 83 ? 13.129 -4.496 -2.573 1.00 95.50 83 ASN A C 1
ATOM 635 O O . ASN A 1 83 ? 13.361 -5.361 -1.733 1.00 95.50 83 ASN A O 1
ATOM 639 N N . LYS A 1 84 ? 13.431 -3.210 -2.380 1.00 96.81 84 LYS A N 1
ATOM 640 C CA . LYS A 1 84 ? 14.036 -2.681 -1.154 1.00 96.81 84 LYS A CA 1
ATOM 641 C C . LYS A 1 84 ? 13.828 -1.176 -1.045 1.00 96.81 84 LYS A C 1
ATOM 643 O O . LYS A 1 84 ? 13.512 -0.510 -2.031 1.00 96.81 84 LYS A O 1
ATOM 648 N N . VAL A 1 85 ? 14.084 -0.653 0.145 1.00 98.12 85 VAL A N 1
ATOM 649 C CA . VAL A 1 85 ? 14.228 0.781 0.386 1.00 98.12 85 VAL A CA 1
ATOM 650 C C . VAL A 1 85 ? 15.655 1.193 0.019 1.00 98.12 85 VAL A C 1
ATOM 652 O O . VAL A 1 85 ? 16.611 0.635 0.553 1.00 98.12 85 VAL A O 1
ATOM 655 N N . ASP A 1 86 ? 15.800 2.151 -0.896 1.00 97.19 86 ASP A N 1
ATOM 656 C CA . ASP A 1 86 ? 17.094 2.769 -1.213 1.00 97.19 86 ASP A CA 1
ATOM 657 C C . ASP A 1 86 ? 17.401 3.913 -0.231 1.00 97.19 86 ASP A C 1
ATOM 659 O O . ASP A 1 86 ? 18.538 4.068 0.209 1.00 97.19 86 ASP A O 1
ATOM 663 N N . HIS A 1 87 ? 16.387 4.705 0.133 1.00 97.56 87 HIS A N 1
ATOM 664 C CA . HIS A 1 87 ? 16.523 5.826 1.064 1.00 97.56 87 HIS A CA 1
ATOM 665 C C . HIS A 1 87 ? 15.200 6.118 1.790 1.00 97.56 87 HIS A C 1
ATOM 667 O O . HIS A 1 87 ? 14.148 6.141 1.149 1.00 97.56 87 HIS A O 1
ATOM 673 N N . LEU A 1 88 ? 15.259 6.374 3.101 1.00 98.00 88 LEU A N 1
ATOM 674 C CA . LEU A 1 88 ? 14.153 6.935 3.887 1.00 98.00 88 LEU A CA 1
ATOM 675 C C . LEU A 1 88 ? 14.329 8.453 3.988 1.00 98.00 88 LEU A C 1
ATOM 677 O O . LEU A 1 88 ? 15.407 8.915 4.356 1.00 98.00 88 LEU A O 1
ATOM 681 N N . ALA A 1 89 ? 13.273 9.199 3.684 1.00 96.69 89 ALA A N 1
ATOM 682 C CA . ALA A 1 89 ? 13.199 10.650 3.806 1.00 96.69 89 ALA A CA 1
ATOM 683 C C . ALA A 1 89 ? 12.393 11.046 5.063 1.00 96.69 89 ALA A C 1
ATOM 685 O O . ALA A 1 89 ? 12.366 10.313 6.061 1.00 96.69 89 ALA A O 1
ATOM 686 N N . GLU A 1 90 ? 11.752 12.216 5.048 1.00 97.12 90 GLU A N 1
ATOM 687 C CA . GLU A 1 90 ? 10.929 12.678 6.161 1.00 97.12 90 GLU A CA 1
ATOM 688 C C . GLU A 1 90 ? 9.739 11.755 6.466 1.00 97.12 90 GLU A C 1
ATOM 690 O O . GLU A 1 90 ? 9.304 10.931 5.653 1.00 97.12 90 GLU A O 1
ATOM 695 N N . GLU A 1 91 ? 9.201 11.898 7.679 1.00 97.88 91 GLU A N 1
ATOM 696 C CA . GLU A 1 91 ? 7.962 11.228 8.046 1.00 97.88 91 GLU A CA 1
ATOM 697 C C . GLU A 1 91 ? 6.822 11.640 7.115 1.00 97.88 91 GLU A C 1
ATOM 699 O O . GLU A 1 91 ? 6.587 12.819 6.851 1.00 97.88 91 GLU A O 1
ATOM 704 N N . SER A 1 92 ? 6.059 10.645 6.688 1.00 97.75 92 SER A N 1
ATOM 705 C CA . SER A 1 92 ? 4.823 10.852 5.953 1.00 97.75 92 SER A CA 1
ATOM 706 C C . SER A 1 92 ? 3.653 11.152 6.900 1.00 97.75 92 SER A C 1
ATOM 708 O O . SER A 1 92 ? 3.767 11.183 8.135 1.00 97.75 92 SER A O 1
ATOM 710 N N . GLU A 1 93 ? 2.475 11.321 6.308 1.00 97.56 93 GLU A N 1
ATOM 711 C CA . GLU A 1 93 ? 1.206 11.373 7.031 1.00 97.56 93 GLU A CA 1
ATOM 712 C C . GLU A 1 93 ? 0.705 9.997 7.505 1.00 97.56 93 GLU A C 1
ATOM 714 O O . GLU A 1 93 ? -0.345 9.914 8.141 1.00 97.56 93 GLU A O 1
ATOM 719 N N . TRP A 1 94 ? 1.432 8.917 7.218 1.00 98.25 94 TRP A N 1
ATOM 720 C CA . TRP A 1 94 ? 1.054 7.548 7.547 1.00 98.25 94 TRP A CA 1
ATOM 721 C C . TRP A 1 94 ? 1.790 7.018 8.789 1.00 98.25 94 TRP A C 1
ATOM 723 O O . TRP A 1 94 ? 2.895 7.443 9.126 1.00 98.25 94 TRP A O 1
ATOM 733 N N . MET A 1 95 ? 1.165 6.054 9.461 1.00 97.88 95 MET A N 1
ATOM 734 C CA . MET A 1 95 ? 1.697 5.308 10.605 1.00 97.88 95 MET A CA 1
ATOM 735 C C . MET A 1 95 ? 1.493 3.811 10.386 1.00 97.88 95 MET A C 1
ATOM 737 O O . MET A 1 95 ? 0.500 3.406 9.791 1.00 97.88 95 MET A O 1
ATOM 741 N N . MET A 1 96 ? 2.372 2.972 10.921 1.00 96.81 96 MET A N 1
ATOM 742 C CA . MET A 1 96 ? 2.167 1.528 11.015 1.00 96.81 96 MET A CA 1
ATOM 743 C C . MET A 1 96 ? 2.105 1.147 12.494 1.00 96.81 96 MET A C 1
ATOM 745 O O . MET A 1 96 ? 3.121 1.119 13.189 1.00 96.81 96 MET A O 1
ATOM 749 N N . GLY A 1 97 ? 0.894 0.912 13.003 1.00 93.38 97 GLY A N 1
ATOM 750 C CA . GLY A 1 97 ? 0.673 0.843 14.447 1.00 93.38 97 GLY A CA 1
ATOM 751 C C . GLY A 1 97 ? 1.085 2.161 15.111 1.00 93.38 97 GLY A C 1
ATOM 752 O O . GLY A 1 97 ? 0.571 3.216 14.751 1.00 93.38 97 GLY A O 1
ATOM 753 N N . ASN A 1 98 ? 2.042 2.098 16.038 1.00 93.62 98 ASN A N 1
ATOM 754 C CA . ASN A 1 98 ? 2.584 3.279 16.722 1.00 93.62 98 ASN A CA 1
ATOM 755 C C . ASN A 1 98 ? 3.880 3.815 16.084 1.00 93.62 98 ASN A C 1
ATOM 757 O O . ASN A 1 98 ? 4.456 4.770 16.599 1.00 93.62 98 ASN A O 1
ATOM 761 N N . SER A 1 99 ? 4.358 3.209 14.994 1.00 95.69 99 SER A N 1
ATOM 762 C CA . SER A 1 99 ? 5.614 3.588 14.340 1.00 95.69 99 SER A CA 1
ATOM 763 C C . SER A 1 99 ? 5.370 4.507 13.139 1.00 95.69 99 SER A C 1
ATOM 765 O O . SER A 1 99 ? 4.414 4.274 12.391 1.00 95.69 99 SER A O 1
ATOM 767 N N . PRO A 1 100 ? 6.216 5.529 12.915 1.00 96.94 100 PRO A N 1
ATOM 768 C CA . PRO A 1 100 ? 6.094 6.390 11.747 1.00 96.94 100 PRO A CA 1
ATOM 769 C C . PRO A 1 100 ? 6.373 5.626 10.449 1.00 96.94 100 PRO A C 1
ATOM 771 O O . PRO A 1 100 ? 7.208 4.718 10.393 1.00 96.94 100 PRO A O 1
ATOM 774 N N . VAL A 1 101 ? 5.655 6.011 9.397 1.00 98.44 101 VAL A N 1
ATOM 775 C CA . VAL A 1 101 ? 5.955 5.638 8.010 1.00 98.44 101 VAL A CA 1
ATOM 776 C C . VAL A 1 101 ? 6.615 6.837 7.348 1.00 98.44 101 VAL A C 1
ATOM 778 O O . VAL A 1 101 ? 6.193 7.975 7.558 1.00 98.44 101 VAL A O 1
ATOM 781 N N . HIS A 1 102 ? 7.624 6.593 6.526 1.00 98.56 102 HIS A N 1
ATOM 782 C CA . HIS A 1 102 ? 8.405 7.631 5.865 1.00 98.56 102 HIS A CA 1
ATOM 783 C C . HIS A 1 102 ? 8.084 7.702 4.378 1.00 98.56 102 HIS A C 1
ATOM 785 O O . HIS A 1 102 ? 7.802 6.678 3.746 1.00 98.56 102 HIS A O 1
ATOM 791 N N . ASN A 1 103 ? 8.214 8.904 3.816 1.00 98.31 103 ASN A N 1
ATOM 792 C CA . ASN A 1 103 ? 8.454 9.045 2.387 1.00 98.31 103 ASN A CA 1
ATOM 793 C C . ASN A 1 103 ? 9.770 8.330 2.060 1.00 98.31 103 ASN A C 1
ATOM 795 O O . ASN A 1 103 ? 10.738 8.417 2.815 1.00 98.31 103 ASN A O 1
ATOM 799 N N . ALA A 1 104 ? 9.813 7.580 0.966 1.00 98.00 104 ALA A N 1
ATOM 800 C CA . ALA A 1 104 ? 10.958 6.744 0.643 1.00 98.00 104 ALA A CA 1
ATOM 801 C C . ALA A 1 104 ? 11.273 6.759 -0.849 1.00 98.00 104 ALA A C 1
ATOM 803 O O . ALA A 1 104 ? 10.393 6.877 -1.702 1.00 98.00 104 ALA A O 1
ATOM 804 N N . THR A 1 105 ? 12.552 6.571 -1.159 1.00 97.94 105 THR A N 1
ATOM 805 C CA . THR A 1 105 ? 12.983 6.115 -2.478 1.00 97.94 105 THR A CA 1
ATOM 806 C C . THR A 1 105 ? 13.089 4.599 -2.437 1.00 97.94 105 THR A C 1
ATOM 808 O O . THR A 1 105 ? 13.825 4.037 -1.626 1.00 97.94 105 THR A O 1
ATOM 811 N N . LEU A 1 106 ? 12.331 3.938 -3.300 1.00 97.62 106 LEU A N 1
ATOM 812 C CA . LEU A 1 106 ? 12.229 2.492 -3.400 1.00 97.62 106 LEU A CA 1
ATOM 813 C C . LEU A 1 106 ? 12.943 1.990 -4.650 1.00 97.62 106 LEU A C 1
ATOM 815 O O . LEU A 1 106 ? 12.909 2.627 -5.704 1.00 97.62 106 LEU A O 1
ATOM 819 N N . ASN A 1 107 ? 13.517 0.798 -4.537 1.00 96.81 107 ASN A N 1
ATOM 820 C CA . ASN A 1 107 ? 14.011 0.026 -5.660 1.00 96.81 107 ASN A CA 1
ATOM 821 C C . ASN A 1 107 ? 12.835 -0.696 -6.331 1.00 96.81 107 ASN A C 1
ATOM 823 O O . ASN A 1 107 ? 12.231 -1.602 -5.750 1.00 96.81 107 ASN A O 1
ATOM 827 N N . LEU A 1 108 ? 12.499 -0.264 -7.540 1.00 95.00 108 LEU A N 1
ATOM 828 C CA . LEU A 1 108 ? 11.344 -0.701 -8.312 1.00 95.00 108 LEU A CA 1
ATOM 829 C C . LEU A 1 108 ? 11.799 -1.562 -9.487 1.00 95.00 108 LEU A C 1
ATOM 831 O O . LEU A 1 108 ? 12.616 -1.121 -10.294 1.00 95.00 108 LEU A O 1
ATOM 835 N N . GLU A 1 109 ? 11.241 -2.761 -9.627 1.00 93.25 109 GLU A N 1
ATOM 836 C CA . GLU A 1 109 ? 11.571 -3.670 -10.725 1.00 93.25 109 GLU A CA 1
ATOM 837 C C . GLU A 1 109 ? 10.352 -4.005 -11.582 1.00 93.25 109 GLU A C 1
ATOM 839 O O . GLU A 1 109 ? 9.309 -4.435 -11.086 1.00 93.25 1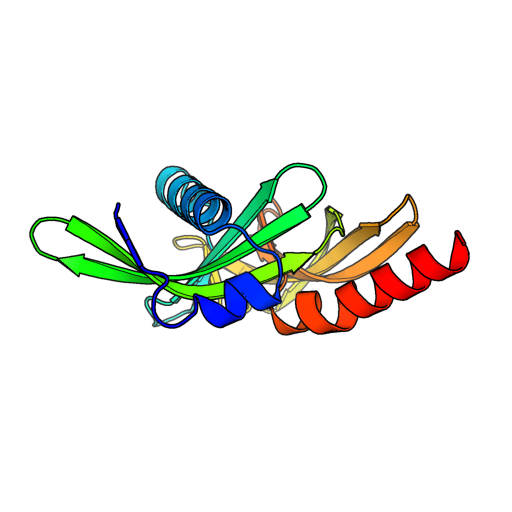09 GLU A O 1
ATOM 844 N N . TYR A 1 110 ? 10.509 -3.871 -12.898 1.00 90.94 110 TYR A N 1
ATOM 845 C CA . TYR A 1 110 ? 9.553 -4.369 -13.878 1.00 90.94 110 TYR A CA 1
ATOM 846 C C . TYR A 1 110 ? 10.284 -5.005 -15.055 1.00 90.94 110 TYR A C 1
ATOM 848 O O . TYR A 1 110 ? 11.172 -4.392 -15.640 1.00 90.94 110 TYR A O 1
ATOM 856 N N . MET A 1 111 ? 9.917 -6.242 -15.407 1.00 87.81 111 MET A N 1
ATOM 857 C CA . MET A 1 111 ? 10.535 -6.986 -16.513 1.00 87.81 111 MET A CA 1
ATOM 858 C C . MET A 1 111 ? 12.078 -6.980 -16.459 1.00 87.81 111 MET A C 1
ATOM 860 O O . MET A 1 111 ? 12.726 -6.710 -17.466 1.00 87.81 111 MET A O 1
ATOM 864 N N . THR A 1 112 ? 12.672 -7.250 -15.286 1.00 87.44 112 THR A N 1
ATOM 865 C CA . THR A 1 112 ? 14.130 -7.205 -14.994 1.00 87.44 112 THR A CA 1
ATOM 866 C C . THR A 1 112 ? 14.782 -5.818 -15.043 1.00 87.44 112 THR A C 1
ATOM 868 O O . THR A 1 112 ? 15.948 -5.663 -14.685 1.00 87.44 112 THR A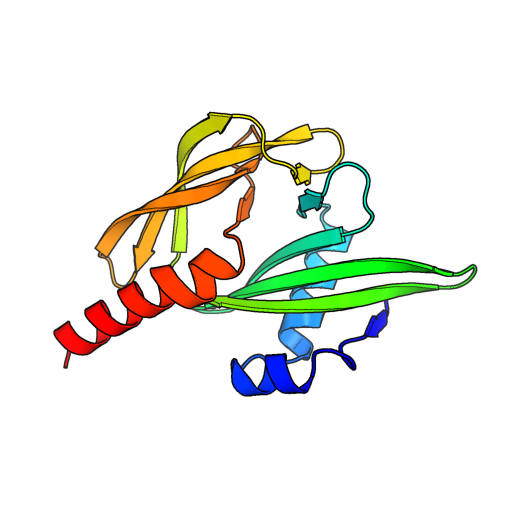 O 1
ATOM 871 N N . VAL A 1 113 ? 14.041 -4.780 -15.437 1.00 88.06 113 VAL A N 1
ATOM 872 C CA . VAL A 1 113 ? 14.518 -3.400 -15.399 1.00 88.06 113 VAL A CA 1
ATOM 873 C C . VAL A 1 113 ? 14.296 -2.833 -14.005 1.00 88.06 113 VAL A C 1
ATOM 875 O O . VAL A 1 113 ? 13.162 -2.737 -13.540 1.00 88.06 113 VAL A O 1
ATOM 878 N N . VAL A 1 114 ? 15.388 -2.407 -13.371 1.00 91.12 114 VAL A N 1
ATOM 879 C CA . VAL A 1 114 ? 15.380 -1.791 -12.040 1.00 91.12 114 VAL A CA 1
ATOM 880 C C . VAL A 1 114 ? 15.521 -0.273 -12.148 1.00 91.12 114 VAL A C 1
ATOM 882 O O . VAL A 1 114 ? 16.375 0.235 -12.884 1.00 91.12 114 VAL A O 1
ATOM 885 N N . ARG A 1 115 ? 14.683 0.468 -11.424 1.00 90.31 115 ARG A N 1
ATOM 886 C CA . ARG A 1 115 ? 14.713 1.933 -11.302 1.00 90.31 115 ARG A CA 1
ATOM 887 C C . ARG A 1 115 ? 14.427 2.340 -9.864 1.00 90.31 115 ARG A C 1
ATOM 889 O O . ARG A 1 115 ? 13.709 1.643 -9.162 1.00 90.31 115 ARG A O 1
ATOM 896 N N . SER A 1 116 ? 14.945 3.486 -9.448 1.00 93.56 116 SER A N 1
ATOM 897 C CA . SER A 1 116 ? 14.532 4.101 -8.188 1.00 93.56 116 SER A CA 1
ATOM 898 C C . SER A 1 116 ? 13.287 4.960 -8.419 1.00 93.56 116 SER A C 1
ATOM 900 O O . SER A 1 116 ? 13.168 5.618 -9.456 1.00 93.56 116 SER A O 1
ATOM 902 N N . GLY A 1 117 ? 12.354 4.957 -7.472 1.00 93.88 117 GLY A N 1
ATOM 903 C CA . GLY A 1 117 ? 11.155 5.791 -7.534 1.00 93.88 117 GLY A CA 1
ATOM 904 C C . GLY A 1 117 ? 10.537 6.044 -6.162 1.00 93.88 117 GLY A C 1
ATOM 905 O O . GLY A 1 117 ? 10.933 5.407 -5.189 1.00 93.88 117 GLY A O 1
ATOM 906 N N . PRO A 1 118 ? 9.590 6.987 -6.063 1.00 96.50 118 PRO A N 1
ATOM 907 C CA . PRO A 1 118 ? 8.981 7.345 -4.791 1.00 96.50 118 PRO A CA 1
ATOM 908 C C . PRO A 1 118 ? 8.054 6.239 -4.273 1.00 96.50 118 PRO A C 1
ATOM 910 O O . PRO A 1 118 ? 7.426 5.510 -5.043 1.00 96.50 118 PRO A O 1
ATOM 913 N N . GLY A 1 119 ? 7.932 6.160 -2.955 1.00 97.50 119 GLY A N 1
ATOM 914 C CA . GLY A 1 119 ? 6.973 5.320 -2.256 1.00 97.50 119 G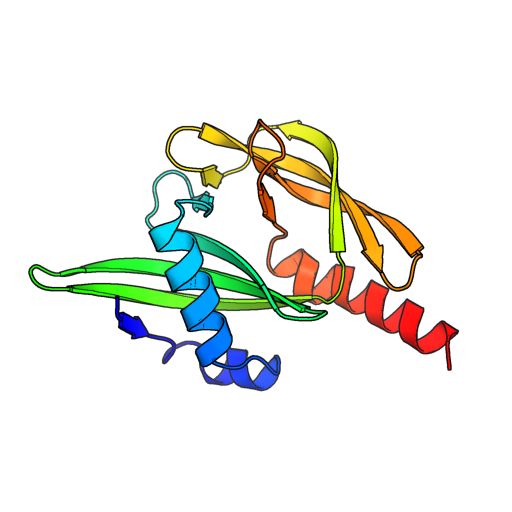LY A CA 1
ATOM 915 C C . GLY A 1 119 ? 6.954 5.625 -0.763 1.00 97.50 119 GLY A C 1
ATOM 916 O O . GLY A 1 119 ? 7.460 6.652 -0.316 1.00 97.50 119 GLY A O 1
ATOM 917 N N . LEU A 1 120 ? 6.368 4.713 -0.001 1.00 98.50 120 LEU A N 1
ATOM 918 C CA . LEU A 1 120 ? 6.265 4.769 1.450 1.00 98.50 120 LEU A CA 1
ATOM 919 C C . LEU A 1 120 ? 6.901 3.520 2.048 1.00 98.50 120 LEU A C 1
ATOM 921 O O . LEU A 1 120 ? 6.751 2.425 1.495 1.00 98.50 120 LEU A O 1
ATOM 925 N N . ALA A 1 121 ? 7.565 3.667 3.189 1.00 98.50 121 ALA A N 1
ATOM 926 C CA . ALA A 1 121 ? 8.148 2.541 3.906 1.00 98.50 121 ALA A CA 1
ATOM 927 C C . ALA A 1 121 ? 8.011 2.686 5.424 1.00 98.50 121 ALA A C 1
ATOM 929 O O . ALA A 1 121 ? 8.093 3.790 5.969 1.00 98.50 121 ALA A O 1
ATOM 930 N N . SER A 1 122 ? 7.825 1.558 6.112 1.00 97.75 122 SER A N 1
ATOM 931 C CA . SER A 1 122 ? 8.042 1.487 7.559 1.00 97.75 122 SER A CA 1
ATOM 932 C C . SER A 1 122 ? 9.505 1.809 7.890 1.00 97.75 122 SER A C 1
ATOM 934 O O . SER A 1 122 ? 10.391 1.621 7.057 1.00 97.75 122 SER A O 1
ATOM 936 N N . ALA A 1 123 ? 9.776 2.278 9.111 1.00 94.75 123 ALA A N 1
ATOM 937 C CA . ALA A 1 123 ? 11.130 2.659 9.533 1.00 94.75 123 ALA A CA 1
ATOM 938 C C . ALA A 1 123 ? 12.165 1.517 9.426 1.00 94.75 123 ALA A C 1
ATOM 940 O O . ALA A 1 123 ? 13.345 1.765 9.199 1.00 94.75 123 ALA A O 1
ATOM 941 N N . ASP A 1 124 ? 11.726 0.263 9.558 1.00 94.06 124 ASP A N 1
ATOM 942 C CA . ASP A 1 124 ? 12.555 -0.938 9.384 1.00 94.06 124 ASP A CA 1
ATOM 943 C C . ASP A 1 124 ? 12.637 -1.426 7.921 1.00 94.06 124 ASP A C 1
ATOM 945 O O . ASP A 1 124 ? 13.303 -2.418 7.633 1.00 94.06 124 ASP A O 1
ATOM 949 N N . GLY A 1 125 ? 11.929 -0.769 6.996 1.00 94.25 125 GLY A N 1
ATOM 950 C CA . GLY A 1 125 ? 11.829 -1.145 5.586 1.00 94.25 125 GLY A CA 1
ATOM 951 C C . GLY A 1 125 ? 11.087 -2.459 5.314 1.00 94.25 125 GLY A C 1
ATOM 952 O O . GLY A 1 125 ? 11.080 -2.918 4.172 1.00 94.25 125 GLY A O 1
ATOM 953 N N . SER A 1 126 ? 10.465 -3.081 6.323 1.00 93.94 126 SER A N 1
ATOM 954 C CA . SER A 1 126 ? 9.814 -4.393 6.188 1.00 93.94 1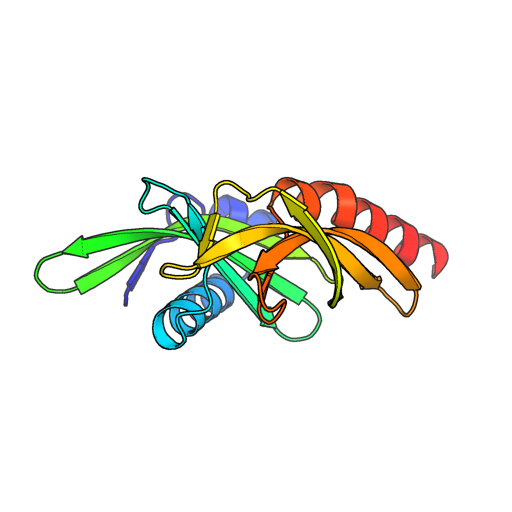26 SER A CA 1
ATOM 955 C C . SER A 1 126 ? 8.479 -4.345 5.442 1.00 93.94 126 SER A C 1
ATOM 957 O O . SER A 1 126 ? 8.022 -5.364 4.912 1.00 93.94 126 SER A O 1
ATOM 959 N N . VAL A 1 127 ? 7.850 -3.170 5.382 1.00 97.38 127 VAL A N 1
ATOM 960 C CA . VAL A 1 127 ? 6.631 -2.915 4.618 1.00 97.38 127 VAL A CA 1
ATOM 961 C C . VAL A 1 127 ? 6.867 -1.721 3.707 1.00 97.38 127 VAL A C 1
ATOM 963 O O . VAL A 1 127 ? 7.214 -0.636 4.166 1.00 97.38 127 VAL A O 1
ATOM 966 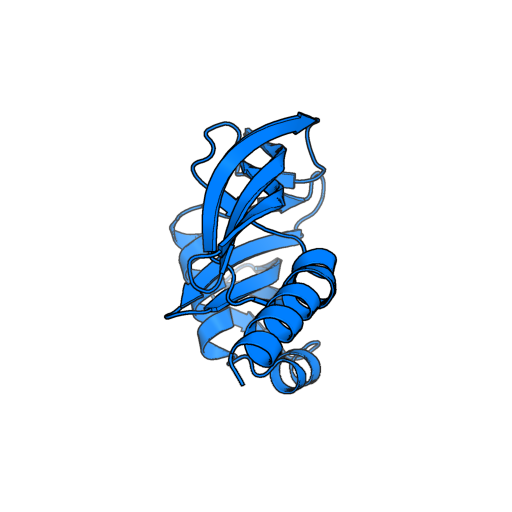N N . MET A 1 128 ? 6.641 -1.926 2.410 1.00 98.19 128 MET A N 1
ATOM 967 C CA . MET A 1 128 ? 6.733 -0.895 1.380 1.00 98.19 128 MET A CA 1
ATOM 968 C C . MET A 1 128 ? 5.406 -0.805 0.633 1.00 98.19 128 MET A C 1
ATOM 970 O O . MET A 1 128 ? 4.808 -1.824 0.275 1.00 98.19 128 MET A O 1
ATOM 974 N N . MET A 1 129 ? 4.942 0.414 0.384 1.00 98.12 129 MET A N 1
ATOM 975 C CA . MET A 1 129 ? 3.713 0.683 -0.361 1.00 98.12 129 MET A CA 1
ATOM 976 C C . MET A 1 129 ? 3.919 1.865 -1.305 1.00 98.12 129 MET A C 1
ATOM 978 O O . MET A 1 129 ? 4.852 2.647 -1.147 1.00 98.12 129 MET A O 1
ATOM 982 N N . VAL A 1 130 ? 3.042 2.003 -2.294 1.00 97.19 130 VAL A N 1
ATOM 983 C CA . VAL A 1 130 ? 2.982 3.189 -3.152 1.00 97.19 130 VAL A CA 1
ATOM 984 C C . VAL A 1 130 ? 1.575 3.743 -3.096 1.00 97.19 130 VAL A C 1
ATOM 986 O O . VAL A 1 130 ? 0.621 2.980 -2.976 1.00 97.19 130 VAL A O 1
ATOM 989 N N . GLU A 1 131 ? 1.447 5.059 -3.187 1.00 96.25 131 GLU A N 1
ATOM 990 C CA . GLU A 1 131 ? 0.145 5.712 -3.192 1.00 96.25 131 GLU A CA 1
ATOM 991 C C . GLU A 1 131 ? -0.532 5.613 -4.566 1.00 96.25 131 GLU A C 1
ATOM 993 O O . GLU A 1 131 ? 0.108 5.435 -5.609 1.00 96.25 131 GLU A O 1
ATOM 998 N N . GLU A 1 132 ? -1.855 5.772 -4.578 1.00 96.25 132 GLU A N 1
ATOM 999 C CA . GLU A 1 132 ? -2.695 5.561 -5.759 1.00 96.25 132 GLU A CA 1
ATOM 1000 C C . GLU A 1 132 ? -2.257 6.376 -6.981 1.00 96.25 132 GLU A C 1
ATOM 1002 O O . GLU A 1 132 ? -2.263 5.867 -8.107 1.00 96.25 132 GLU A O 1
ATOM 1007 N N . TYR A 1 133 ? -1.865 7.638 -6.784 1.00 93.69 133 TYR A N 1
ATOM 1008 C CA . TYR A 1 133 ? -1.466 8.508 -7.890 1.00 93.69 133 TYR A CA 1
ATOM 1009 C C . TYR A 1 133 ? -0.185 8.015 -8.579 1.00 93.69 133 TYR A C 1
ATOM 1011 O O . TYR A 1 133 ? -0.047 8.191 -9.789 1.00 93.69 133 TYR A O 1
ATOM 1019 N N . LEU A 1 134 ? 0.727 7.368 -7.842 1.00 92.75 134 LEU A N 1
ATOM 1020 C CA . LEU A 1 134 ? 1.936 6.767 -8.404 1.00 92.75 134 LEU A CA 1
ATOM 1021 C C . LEU A 1 134 ? 1.588 5.508 -9.186 1.00 92.75 134 LEU A C 1
ATOM 1023 O O . LEU A 1 134 ? 2.018 5.366 -10.330 1.00 92.75 134 LEU A O 1
ATOM 1027 N N . ALA A 1 135 ? 0.770 4.631 -8.600 1.00 92.12 135 ALA A N 1
ATOM 1028 C CA . ALA A 1 135 ? 0.366 3.379 -9.229 1.00 92.12 135 ALA A CA 1
ATOM 1029 C C . ALA A 1 135 ? -0.405 3.609 -10.539 1.00 92.12 135 ALA A C 1
ATOM 1031 O O . ALA A 1 135 ? -0.095 3.007 -11.563 1.00 92.12 135 ALA A O 1
ATOM 1032 N N . THR A 1 136 ? -1.374 4.525 -10.526 1.00 89.31 136 THR A N 1
ATOM 1033 C CA . THR A 1 136 ? -2.288 4.753 -11.659 1.00 89.31 136 THR A CA 1
ATOM 1034 C C . THR A 1 136 ? -1.739 5.684 -12.739 1.00 89.31 136 THR A C 1
ATOM 1036 O O . THR A 1 136 ? -2.295 5.718 -13.835 1.00 89.31 136 THR A O 1
ATOM 1039 N N . LYS A 1 137 ? -0.664 6.437 -12.462 1.00 89.75 137 LYS A N 1
ATOM 1040 C CA . LYS A 1 137 ? -0.033 7.339 -13.439 1.00 89.75 137 LYS A CA 1
ATOM 1041 C C . LYS A 1 137 ? 1.389 6.904 -13.754 1.00 89.75 137 LYS A C 1
ATOM 1043 O O . LYS A 1 137 ? 1.640 6.367 -14.826 1.00 89.75 137 LYS A O 1
ATOM 1048 N N . THR A 1 138 ? 2.317 7.128 -12.828 1.00 87.69 138 THR A N 1
ATOM 1049 C CA . THR A 1 138 ? 3.756 6.965 -13.073 1.00 87.69 138 THR A CA 1
ATOM 1050 C C . THR A 1 138 ? 4.127 5.515 -13.368 1.00 87.69 138 THR A C 1
ATOM 1052 O O . THR A 1 138 ? 4.796 5.249 -14.366 1.00 87.69 138 THR A O 1
ATOM 1055 N N . LEU A 1 139 ? 3.671 4.573 -12.538 1.00 90.06 139 LEU A N 1
ATOM 1056 C CA . LEU A 1 139 ? 3.972 3.154 -12.724 1.00 90.06 139 LEU A CA 1
ATOM 1057 C C . LEU A 1 139 ? 3.234 2.592 -13.939 1.00 90.06 139 LEU A C 1
ATOM 1059 O O . LEU A 1 139 ? 3.864 1.949 -14.770 1.00 90.06 139 LEU A O 1
ATOM 1063 N N . ALA A 1 140 ? 1.953 2.926 -14.114 1.00 88.62 140 ALA A N 1
ATOM 1064 C CA . ALA A 1 140 ? 1.190 2.537 -15.300 1.00 88.62 140 ALA A CA 1
ATOM 1065 C C . ALA A 1 140 ? 1.838 3.024 -16.615 1.00 88.62 140 ALA A C 1
ATOM 1067 O O . ALA A 1 140 ? 1.933 2.274 -17.587 1.00 88.62 140 ALA A O 1
ATOM 1068 N N . ALA A 1 141 ? 2.336 4.265 -16.652 1.00 87.00 141 ALA A N 1
ATOM 1069 C CA . ALA A 1 141 ? 3.050 4.797 -17.811 1.00 87.00 141 ALA A CA 1
ATOM 1070 C C . ALA A 1 141 ? 4.382 4.068 -18.050 1.00 87.00 141 ALA A C 1
ATOM 1072 O O . ALA A 1 141 ? 4.700 3.733 -19.193 1.00 87.00 141 ALA A O 1
ATOM 1073 N N . ALA A 1 142 ? 5.146 3.795 -16.987 1.00 85.94 142 ALA A N 1
ATOM 1074 C CA . ALA A 1 142 ? 6.389 3.037 -17.082 1.00 85.94 142 ALA A CA 1
ATOM 1075 C C . ALA A 1 142 ? 6.138 1.624 -17.631 1.00 85.94 142 ALA A C 1
ATOM 1077 O O . ALA A 1 142 ? 6.790 1.220 -18.592 1.00 85.94 142 ALA A O 1
ATOM 1078 N N . GLU A 1 143 ? 5.152 0.908 -17.088 1.00 87.81 143 GLU A N 1
ATOM 1079 C CA . GLU A 1 143 ? 4.738 -0.421 -17.550 1.00 87.81 143 GLU A CA 1
ATOM 1080 C C . GLU A 1 143 ? 4.386 -0.412 -19.041 1.00 87.81 143 GLU A C 1
ATOM 1082 O O . GLU A 1 143 ? 4.952 -1.192 -19.808 1.00 87.81 143 GLU A O 1
ATOM 1087 N N . GLY A 1 144 ? 3.546 0.532 -19.481 1.00 85.50 144 GLY A N 1
ATOM 1088 C CA . GLY A 1 144 ? 3.165 0.659 -20.888 1.00 85.50 144 GLY A CA 1
ATOM 1089 C C . GLY A 1 144 ? 4.342 0.967 -21.824 1.00 85.50 144 GLY A C 1
ATOM 1090 O O . GLY A 1 144 ? 4.383 0.471 -22.951 1.00 85.50 144 GLY A O 1
ATOM 1091 N N . LEU A 1 145 ? 5.329 1.754 -21.378 1.00 84.31 145 LEU A N 1
ATOM 1092 C CA . LEU A 1 145 ? 6.552 2.008 -22.149 1.00 84.31 145 LEU A CA 1
ATOM 1093 C C . LEU A 1 145 ? 7.415 0.749 -22.289 1.00 84.31 145 LEU A C 1
ATOM 1095 O O . LEU A 1 145 ? 7.971 0.510 -23.362 1.00 84.31 145 LEU A O 1
ATOM 1099 N N . PHE A 1 146 ? 7.538 -0.050 -21.229 1.00 82.31 146 PHE A N 1
ATOM 1100 C CA . PHE A 1 146 ? 8.310 -1.293 -21.264 1.00 82.31 146 PHE A CA 1
ATOM 1101 C C . PHE A 1 146 ? 7.632 -2.370 -22.111 1.00 82.31 146 PHE A C 1
ATOM 1103 O O . PHE A 1 146 ? 8.306 -3.040 -22.891 1.00 82.31 146 PHE A O 1
ATOM 1110 N N . GLU A 1 147 ? 6.307 -2.491 -22.028 1.00 84.50 147 GLU A N 1
ATOM 1111 C CA . GLU A 1 147 ? 5.542 -3.435 -22.845 1.00 84.50 147 GLU A CA 1
ATOM 1112 C C . GLU A 1 147 ? 5.646 -3.109 -24.341 1.00 84.50 147 GLU A C 1
ATOM 1114 O O . GLU A 1 147 ? 5.884 -4.010 -25.143 1.00 84.50 147 GLU A O 1
ATOM 1119 N N . LYS A 1 148 ? 5.571 -1.823 -24.720 1.00 82.00 148 LYS A N 1
ATOM 1120 C CA . LYS A 1 148 ? 5.749 -1.382 -26.116 1.00 82.00 148 LYS A CA 1
ATOM 1121 C C . LYS A 1 148 ? 7.147 -1.637 -26.671 1.00 82.00 148 LYS A C 1
ATOM 1123 O O . LYS A 1 148 ? 7.270 -1.856 -27.862 1.00 82.00 148 LYS A O 1
ATOM 1128 N N . LYS A 1 149 ? 8.194 -1.590 -25.840 1.00 73.25 149 LYS A N 1
ATOM 1129 C CA . LYS A 1 149 ? 9.573 -1.878 -26.277 1.00 73.25 149 LYS A CA 1
ATOM 1130 C C . LYS A 1 149 ? 9.844 -3.369 -26.495 1.00 73.25 149 LYS A C 1
ATOM 1132 O O . LYS A 1 149 ? 10.881 -3.705 -27.056 1.00 73.25 149 LYS A O 1
ATOM 1137 N N . ARG A 1 150 ? 8.966 -4.249 -26.000 1.00 65.25 150 ARG A N 1
ATOM 1138 C CA . ARG A 1 150 ? 9.049 -5.699 -26.221 1.00 65.25 150 ARG A CA 1
ATOM 1139 C C . ARG A 1 150 ? 8.317 -6.138 -27.497 1.00 65.25 150 ARG A C 1
ATOM 1141 O O . ARG A 1 150 ? 8.669 -7.183 -28.036 1.00 65.25 150 ARG A O 1
ATOM 1148 N N . ALA A 1 151 ? 7.279 -5.403 -27.899 1.00 55.00 151 ALA A N 1
ATOM 1149 C CA . ALA A 1 151 ? 6.515 -5.643 -29.125 1.00 55.00 151 ALA A CA 1
ATOM 1150 C C . ALA A 1 151 ? 7.278 -5.146 -30.359 1.00 55.00 151 ALA A C 1
ATOM 1152 O O . ALA A 1 151 ? 7.123 -5.794 -31.415 1.00 55.00 151 ALA A O 1
#

Foldseek 3Di:
DAEACPVCPVVCVVQVHDPVQLVVQVVVCVVVLQWKAFPPFQWIKTWDDDPQKIKIWIWGWDDDPPDIYTYTPDIHIFRKDFDWFPDFDAFDRIDRVPFTKTWTFTFIDDPNDTDTDIWIATPVRPHTGHDPCCRVPVRVVVNVVVVVVVD